Protein AF-A0A535HC06-F1 (afdb_monomer_lite)

Structure (mmCIF, N/CA/C/O backbone):
data_AF-A0A535HC06-F1
#
_entry.id   AF-A0A535HC06-F1
#
loop_
_atom_site.group_PDB
_atom_site.id
_atom_site.type_symbol
_atom_site.label_atom_id
_atom_site.label_alt_id
_atom_site.label_comp_id
_atom_site.label_asym_id
_atom_site.label_entity_id
_atom_site.label_seq_id
_atom_site.pdbx_PDB_ins_code
_atom_site.Cartn_x
_atom_site.Cartn_y
_atom_site.Cartn_z
_atom_site.occupancy
_atom_site.B_iso_or_equiv
_atom_site.auth_seq_id
_atom_site.auth_comp_id
_atom_site.auth_asym_id
_atom_site.auth_atom_id
_atom_site.pdbx_PDB_model_num
ATOM 1 N N . MET A 1 1 ? -21.329 11.471 12.292 1.00 72.12 1 MET A N 1
ATOM 2 C CA . MET A 1 1 ? -21.062 10.251 11.497 1.00 72.12 1 MET A CA 1
ATOM 3 C C . MET A 1 1 ? -19.552 10.076 11.406 1.00 72.12 1 MET A C 1
ATOM 5 O O . MET A 1 1 ? -18.894 11.104 11.275 1.00 72.12 1 MET A O 1
ATOM 9 N N . PRO A 1 2 ? -19.000 8.857 11.529 1.00 85.12 2 PRO A N 1
ATOM 10 C CA . PRO A 1 2 ? -17.554 8.637 11.442 1.00 85.12 2 PRO A CA 1
ATOM 11 C C . PRO A 1 2 ? -17.033 9.008 10.056 1.00 85.12 2 PRO A C 1
ATOM 13 O O . PRO A 1 2 ? -17.685 8.681 9.056 1.00 85.12 2 PRO A O 1
ATOM 16 N N . ARG A 1 3 ? -15.880 9.681 9.984 1.00 95.12 3 ARG A N 1
ATOM 17 C CA . ARG A 1 3 ? -15.252 9.975 8.690 1.00 95.12 3 ARG A CA 1
ATOM 18 C C . ARG A 1 3 ? -14.781 8.682 8.037 1.00 95.12 3 ARG A C 1
ATOM 20 O O . ARG A 1 3 ? -14.316 7.770 8.716 1.00 95.12 3 ARG A O 1
ATOM 27 N N . THR A 1 4 ? -14.942 8.612 6.721 1.00 96.25 4 THR A N 1
ATOM 28 C CA . THR A 1 4 ? -14.500 7.491 5.887 1.00 96.25 4 THR A CA 1
ATOM 29 C C . THR A 1 4 ? -13.722 8.061 4.707 1.00 96.25 4 THR A C 1
ATOM 31 O O . THR A 1 4 ? -14.131 9.079 4.145 1.00 96.25 4 THR A O 1
ATOM 34 N N . VAL A 1 5 ? -12.591 7.447 4.375 1.00 96.19 5 VAL A N 1
ATOM 35 C CA . VAL A 1 5 ? -11.719 7.829 3.261 1.00 96.19 5 VAL A CA 1
ATOM 36 C C . VAL A 1 5 ? -11.357 6.570 2.490 1.00 96.19 5 VAL A C 1
ATOM 38 O O . VAL A 1 5 ? -11.018 5.553 3.091 1.00 96.19 5 VAL A O 1
ATOM 41 N N . THR A 1 6 ? -11.385 6.659 1.165 1.00 97.06 6 THR A N 1
ATOM 42 C CA . THR A 1 6 ? -10.935 5.589 0.275 1.00 97.06 6 THR A CA 1
ATOM 43 C C . THR A 1 6 ? -9.723 6.071 -0.506 1.00 97.06 6 THR A C 1
ATOM 45 O O . THR A 1 6 ? -9.746 7.157 -1.090 1.00 97.06 6 THR A O 1
ATOM 48 N N . VAL A 1 7 ? -8.665 5.266 -0.525 1.00 96.75 7 VAL A N 1
ATOM 49 C CA . VAL A 1 7 ? -7.434 5.527 -1.275 1.00 96.75 7 VAL A CA 1
ATOM 50 C C . VAL A 1 7 ? -7.212 4.384 -2.254 1.00 96.75 7 VAL A C 1
ATOM 52 O O . VAL A 1 7 ? -7.407 3.220 -1.911 1.00 96.75 7 VAL A O 1
ATOM 55 N N . ARG A 1 8 ? -6.786 4.715 -3.474 1.00 97.88 8 ARG A N 1
ATOM 56 C CA . ARG A 1 8 ? -6.357 3.733 -4.470 1.00 97.88 8 ARG A CA 1
ATOM 57 C C . ARG A 1 8 ? -4.914 4.020 -4.862 1.00 97.88 8 ARG A C 1
ATOM 59 O O . ARG A 1 8 ? -4.616 5.131 -5.293 1.00 97.88 8 ARG A O 1
ATOM 66 N N . VAL A 1 9 ? -4.033 3.040 -4.683 1.00 97.62 9 VAL A N 1
ATOM 67 C CA . VAL A 1 9 ? -2.581 3.190 -4.861 1.00 97.62 9 VAL A CA 1
ATOM 68 C C . VAL A 1 9 ? -2.113 2.251 -5.973 1.00 97.62 9 VAL A C 1
ATOM 70 O O . VAL A 1 9 ? -2.410 1.058 -5.892 1.00 97.62 9 VAL A O 1
ATOM 73 N N . PRO A 1 10 ? -1.425 2.749 -7.017 1.00 98.38 10 PRO A N 1
ATOM 74 C CA . PRO A 1 10 ? -0.873 1.887 -8.052 1.00 98.38 10 PRO A CA 1
ATOM 75 C C . PRO A 1 10 ? 0.342 1.119 -7.527 1.00 9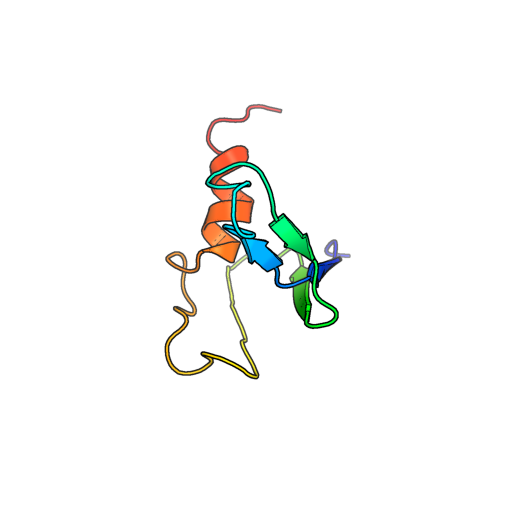8.38 10 PRO A C 1
ATOM 77 O O . PRO A 1 10 ? 1.155 1.655 -6.769 1.00 98.38 10 PRO A O 1
ATOM 80 N N . ALA A 1 11 ? 0.503 -0.115 -7.988 1.00 98.06 11 ALA A N 1
ATOM 81 C CA . ALA A 1 11 ? 1.774 -0.815 -7.934 1.00 98.06 11 ALA A CA 1
ATOM 82 C C . ALA A 1 11 ? 2.817 -0.058 -8.770 1.00 98.06 11 ALA A C 1
ATOM 84 O O . ALA A 1 11 ? 2.483 0.706 -9.681 1.00 98.06 11 ALA A O 1
ATOM 85 N N . SER A 1 12 ? 4.095 -0.284 -8.485 1.00 97.81 12 SER A N 1
ATOM 86 C CA . SER A 1 12 ? 5.186 0.311 -9.248 1.00 97.81 12 SER A CA 1
ATOM 87 C C . SER A 1 12 ? 6.297 -0.692 -9.532 1.00 97.81 12 SER A C 1
ATOM 89 O O . SER A 1 12 ? 6.463 -1.681 -8.821 1.00 97.81 12 SER A O 1
ATOM 91 N N . SER A 1 13 ? 7.062 -0.425 -10.589 1.00 97.19 13 SER A N 1
ATOM 92 C CA . SER A 1 13 ? 8.320 -1.112 -10.888 1.00 97.19 13 SER A CA 1
ATOM 93 C C . SER A 1 13 ? 9.461 -0.105 -10.855 1.00 97.19 13 SER A C 1
ATOM 95 O O . SER A 1 13 ? 9.374 0.938 -11.501 1.00 97.19 13 SER A O 1
ATOM 97 N N . ALA A 1 14 ? 10.530 -0.423 -10.128 1.00 96.75 14 ALA A N 1
ATOM 98 C CA . ALA A 1 14 ? 11.729 0.407 -9.999 1.00 96.75 14 ALA A CA 1
ATOM 99 C C . ALA A 1 14 ? 12.916 -0.168 -10.799 1.00 96.75 14 ALA A C 1
ATOM 101 O O . ALA A 1 14 ? 12.782 -1.205 -11.452 1.00 96.75 14 ALA A O 1
ATOM 102 N N . ASN A 1 15 ? 14.077 0.497 -10.729 1.00 93.44 15 ASN A N 1
ATOM 103 C CA . ASN A 1 15 ? 15.353 0.053 -11.313 1.00 93.44 15 ASN A CA 1
ATOM 104 C C . ASN A 1 15 ? 15.298 -0.163 -12.832 1.00 93.44 15 ASN A C 1
ATOM 106 O O . ASN A 1 15 ? 15.774 -1.165 -13.368 1.00 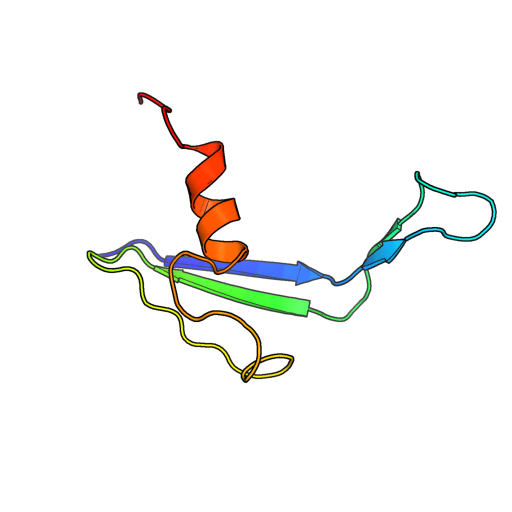93.44 15 ASN A O 1
ATOM 110 N N . LEU A 1 16 ? 14.705 0.803 -13.536 1.00 93.12 16 LEU A N 1
ATOM 111 C CA . LEU A 1 16 ? 14.498 0.751 -14.982 1.00 93.12 16 LEU A CA 1
ATOM 112 C C . LEU A 1 16 ? 15.816 0.988 -15.745 1.00 93.12 16 LEU A C 1
ATOM 114 O O . LEU A 1 16 ? 16.122 2.098 -16.186 1.00 93.12 16 LEU A O 1
ATOM 118 N N . GLY A 1 17 ? 16.606 -0.079 -15.889 1.00 93.81 17 GLY A N 1
ATOM 119 C CA . GLY A 1 17 ? 17.869 -0.085 -16.629 1.00 93.81 17 GLY A CA 1
ATOM 120 C C . GLY A 1 17 ? 18.916 0.848 -16.003 1.00 93.81 17 GLY A C 1
ATOM 121 O O . GLY A 1 17 ? 19.222 0.691 -14.823 1.00 93.81 17 GLY A O 1
ATOM 122 N N . PRO A 1 18 ? 19.478 1.822 -16.750 1.00 94.31 18 PRO A N 1
ATOM 123 C CA . PRO A 1 18 ? 20.473 2.751 -16.206 1.00 94.31 18 PRO A CA 1
ATOM 124 C C . PRO A 1 18 ? 19.904 3.702 -15.137 1.00 94.31 18 PRO A C 1
ATOM 126 O O . PRO A 1 18 ? 20.671 4.385 -14.468 1.00 94.31 18 PRO A O 1
ATOM 129 N N . GLY A 1 19 ? 18.580 3.749 -14.955 1.00 93.62 19 GLY A N 1
ATOM 130 C CA . GLY A 1 19 ? 17.902 4.561 -13.943 1.00 93.62 19 GLY A CA 1
ATOM 131 C C . GLY A 1 19 ? 17.866 3.950 -12.542 1.00 93.62 19 GLY A C 1
ATOM 132 O O . GLY A 1 19 ? 16.849 4.079 -11.857 1.00 93.62 19 GLY A O 1
ATOM 133 N N . PHE A 1 20 ? 18.926 3.248 -12.145 1.00 95.75 20 PHE A N 1
ATOM 134 C CA . PHE A 1 20 ? 19.046 2.620 -10.829 1.00 95.75 20 PHE A CA 1
ATOM 135 C C . PHE A 1 20 ? 18.810 3.641 -9.703 1.00 95.75 20 PHE A C 1
ATOM 137 O O . PHE A 1 20 ? 19.301 4.767 -9.787 1.00 95.75 20 PHE A O 1
ATOM 144 N N . ASP A 1 21 ? 18.026 3.262 -8.691 1.00 94.94 21 ASP A N 1
ATOM 145 C CA . ASP A 1 21 ? 17.661 4.084 -7.521 1.00 94.94 21 ASP A CA 1
ATOM 146 C C . ASP A 1 21 ? 16.970 5.439 -7.797 1.00 94.94 21 ASP A C 1
ATOM 148 O O . ASP A 1 21 ? 16.772 6.230 -6.874 1.00 94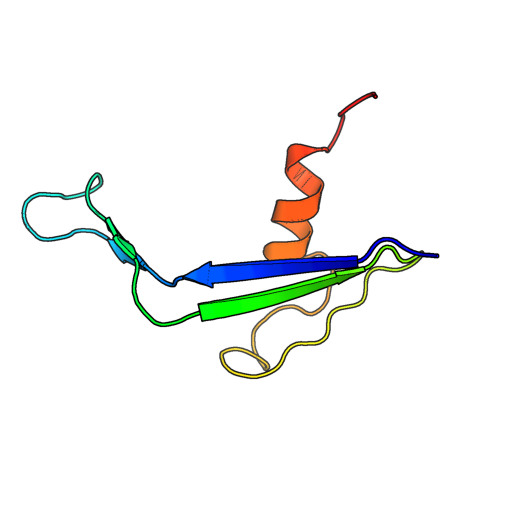.94 21 ASP A O 1
ATOM 152 N N . VAL A 1 22 ? 16.551 5.728 -9.036 1.00 96.00 22 VAL A N 1
ATOM 153 C CA . VAL A 1 22 ? 15.910 7.018 -9.375 1.00 96.00 22 VAL A CA 1
ATOM 154 C C . VAL A 1 22 ? 14.647 6.859 -10.218 1.00 96.00 22 VAL A C 1
ATOM 156 O O . VAL A 1 22 ? 13.701 7.629 -10.055 1.00 96.00 22 VAL A O 1
ATOM 159 N N . LEU A 1 23 ? 14.596 5.873 -11.118 1.00 97.06 23 LEU A N 1
ATOM 160 C CA . LEU A 1 23 ? 13.437 5.673 -11.986 1.00 97.06 23 LEU A CA 1
ATOM 161 C C . LEU A 1 23 ? 12.473 4.627 -11.425 1.00 97.06 23 LEU A C 1
ATOM 163 O O . LEU A 1 23 ? 12.865 3.504 -11.099 1.00 97.06 23 LEU A O 1
ATOM 167 N N . ALA A 1 24 ? 11.190 4.985 -11.419 1.00 97.12 24 ALA A N 1
ATOM 168 C CA . ALA A 1 24 ? 10.081 4.075 -11.180 1.00 97.12 24 ALA A CA 1
ATOM 169 C C . ALA A 1 24 ? 8.914 4.374 -12.133 1.00 97.12 24 ALA A C 1
ATOM 171 O O . ALA A 1 24 ? 8.716 5.514 -12.554 1.00 97.12 24 ALA A O 1
ATOM 172 N N . LEU A 1 25 ? 8.136 3.342 -12.454 1.00 97.94 25 LEU A N 1
ATOM 173 C CA . LEU A 1 25 ? 6.932 3.424 -13.279 1.00 97.94 25 LEU A CA 1
ATOM 174 C C . LEU A 1 25 ? 5.731 2.919 -12.482 1.00 97.94 25 LEU A C 1
ATOM 176 O O . LEU A 1 25 ? 5.781 1.819 -11.937 1.00 97.94 25 LEU A O 1
ATOM 180 N N . ALA A 1 26 ? 4.654 3.704 -12.443 1.00 98.38 26 ALA A N 1
ATOM 181 C CA . ALA A 1 26 ? 3.367 3.260 -11.921 1.00 98.38 26 ALA A CA 1
ATOM 182 C C . ALA A 1 26 ? 2.670 2.339 -12.934 1.00 98.38 26 ALA A C 1
ATOM 184 O O . ALA A 1 26 ? 2.669 2.617 -14.134 1.00 98.38 26 ALA A O 1
ATOM 185 N N . LEU A 1 27 ? 2.076 1.256 -12.444 1.00 98.25 27 LEU A N 1
ATOM 186 C CA . LEU A 1 27 ? 1.399 0.240 -13.246 1.00 98.25 27 LEU A CA 1
ATOM 187 C C . LEU A 1 27 ? -0.119 0.307 -13.036 1.00 98.25 27 LEU A C 1
ATOM 189 O O . LEU A 1 27 ? -0.593 0.740 -11.986 1.00 98.25 27 LEU A O 1
ATOM 193 N N . ASP A 1 28 ? -0.877 -0.174 -14.023 1.00 98.25 28 ASP A N 1
ATOM 194 C CA . ASP A 1 28 ? -2.345 -0.296 -13.979 1.00 98.25 28 ASP A CA 1
ATOM 195 C C . ASP A 1 28 ? -2.787 -1.520 -13.144 1.00 98.25 28 ASP A C 1
ATOM 197 O O . ASP A 1 28 ? -3.523 -2.395 -13.588 1.00 98.25 28 ASP A O 1
ATOM 201 N N . LEU A 1 29 ? -2.255 -1.616 -11.924 1.00 97.69 29 LEU A N 1
ATOM 202 C CA . LEU A 1 29 ? -2.531 -2.645 -10.921 1.00 97.69 29 LEU A CA 1
ATOM 203 C C . LEU A 1 29 ? -2.628 -1.938 -9.572 1.00 97.69 29 LEU A C 1
ATOM 205 O O . LEU A 1 29 ? -1.721 -1.188 -9.223 1.00 97.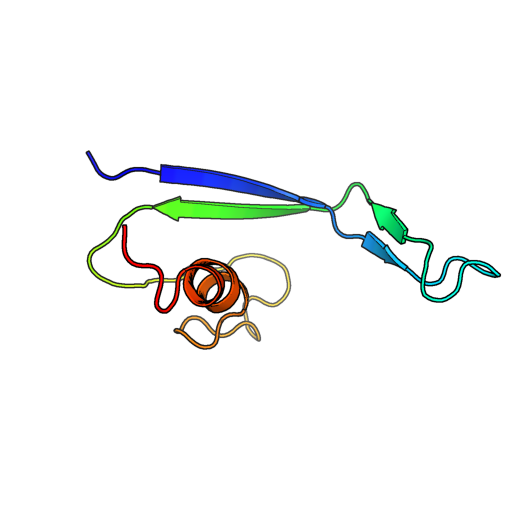69 29 LEU A O 1
ATOM 209 N N . TYR A 1 30 ? -3.705 -2.146 -8.815 1.00 98.06 30 TYR A N 1
ATOM 210 C CA . TYR A 1 30 ? -4.023 -1.281 -7.677 1.00 98.06 30 TYR A CA 1
ATOM 211 C C . TYR A 1 30 ? -4.291 -2.031 -6.381 1.00 98.06 30 TYR A C 1
ATOM 213 O O . TYR A 1 30 ? -4.955 -3.064 -6.374 1.00 98.06 30 TYR A O 1
ATOM 221 N N . LEU A 1 31 ? -3.885 -1.400 -5.279 1.00 97.62 31 LEU A N 1
ATOM 222 C CA . LEU A 1 31 ? -4.420 -1.650 -3.946 1.00 97.62 31 LEU A CA 1
ATOM 223 C C . LEU A 1 31 ? -5.495 -0.598 -3.636 1.00 97.62 31 LEU A C 1
ATOM 225 O O . LEU A 1 31 ? -5.236 0.605 -3.735 1.00 97.62 31 LEU A O 1
ATOM 229 N N . SER A 1 32 ? -6.685 -1.043 -3.238 1.00 97.75 32 SER A N 1
ATOM 230 C CA . SER A 1 32 ? -7.761 -0.179 -2.740 1.00 97.75 32 SER A CA 1
ATOM 231 C C . SER A 1 32 ? -7.873 -0.329 -1.229 1.00 97.75 32 SER A C 1
ATOM 233 O O . SER A 1 32 ? -7.980 -1.445 -0.730 1.00 97.75 32 SER A O 1
ATOM 235 N N . VAL A 1 33 ? -7.870 0.787 -0.504 1.00 97.00 33 VAL A N 1
ATOM 236 C CA . VAL A 1 33 ? -7.973 0.810 0.959 1.00 97.00 33 VAL A CA 1
ATOM 237 C C . VAL A 1 33 ? -9.111 1.734 1.356 1.00 97.00 33 VAL A C 1
ATOM 239 O O . VAL A 1 33 ? -9.091 2.920 1.030 1.00 97.00 33 VAL A O 1
ATOM 242 N N . GLU A 1 34 ? -10.086 1.204 2.086 1.00 97.06 34 GLU A N 1
ATOM 243 C CA . GLU A 1 34 ? -11.098 2.002 2.771 1.00 97.06 34 GLU A CA 1
ATOM 244 C C . GLU A 1 34 ? -10.760 2.078 4.260 1.00 97.06 34 GLU A C 1
ATOM 246 O O . GLU A 1 34 ? -10.541 1.062 4.918 1.00 97.06 34 GLU A O 1
ATOM 251 N N . ALA A 1 35 ? -10.707 3.294 4.795 1.00 95.19 35 ALA A N 1
ATOM 252 C CA . ALA A 1 35 ? -10.441 3.548 6.200 1.00 95.19 35 ALA A CA 1
ATOM 253 C C . ALA A 1 35 ? -11.574 4.373 6.807 1.00 95.19 35 ALA A C 1
ATOM 255 O O . ALA A 1 35 ? -11.979 5.404 6.266 1.00 95.19 35 ALA A O 1
ATOM 256 N N . ARG A 1 36 ? -12.053 3.942 7.974 1.00 95.06 36 ARG A N 1
ATOM 257 C CA . ARG A 1 36 ? -13.122 4.598 8.726 1.00 95.06 36 ARG A CA 1
ATOM 258 C C . ARG A 1 36 ? -12.693 4.838 10.166 1.00 95.06 36 ARG A C 1
ATOM 260 O O . ARG A 1 36 ? -12.116 3.958 10.801 1.00 95.06 36 ARG A O 1
ATOM 267 N N . GLU A 1 37 ? -13.022 6.012 10.698 1.00 93.38 37 GLU A N 1
ATOM 268 C CA . GLU A 1 37 ? -12.832 6.313 12.120 1.00 93.38 37 GLU A CA 1
ATOM 269 C C . GLU A 1 37 ? -13.583 5.292 12.993 1.00 93.38 37 GLU A C 1
ATOM 271 O O . GLU A 1 37 ? -14.792 5.087 12.847 1.00 93.38 37 GLU A O 1
ATOM 276 N N . SER A 1 38 ? -12.863 4.656 13.917 1.00 92.75 38 SER A N 1
ATOM 277 C CA . SER A 1 38 ? -13.389 3.621 14.810 1.00 92.75 38 SER A CA 1
ATOM 278 C C . SER A 1 38 ? -12.667 3.659 16.156 1.00 92.75 38 SER A C 1
ATOM 280 O O . SER A 1 38 ? -11.492 4.014 16.231 1.00 92.75 38 SER A O 1
ATOM 282 N N . GLY A 1 39 ? -13.358 3.256 17.227 1.00 91.62 39 GLY A N 1
ATOM 283 C CA . GLY A 1 39 ? -12.767 3.134 18.567 1.00 91.62 39 GLY A CA 1
ATOM 284 C C . GLY A 1 39 ? -11.793 1.959 18.709 1.00 91.62 39 GLY A C 1
ATOM 285 O O . GLY A 1 39 ? -11.046 1.892 19.683 1.00 91.62 39 GLY A O 1
ATOM 286 N N . LYS A 1 40 ? -11.781 1.033 17.744 1.00 91.06 40 LYS A N 1
ATOM 287 C CA . LYS A 1 40 ? -10.853 -0.100 17.690 1.00 91.06 40 LYS A CA 1
ATOM 288 C C . LYS A 1 40 ? -10.309 -0.256 16.274 1.00 91.06 40 LYS A C 1
ATOM 290 O O . LYS A 1 40 ? -11.058 -0.155 15.307 1.00 91.06 40 LYS A O 1
ATOM 295 N N . THR A 1 41 ? -9.017 -0.556 16.166 1.00 91.44 41 THR A N 1
ATOM 296 C CA . THR A 1 41 ? -8.398 -0.958 14.900 1.00 91.44 41 THR A CA 1
ATOM 297 C C . THR A 1 41 ? -8.830 -2.379 14.546 1.00 91.44 41 THR A C 1
ATOM 299 O O . THR A 1 41 ? -8.558 -3.318 15.296 1.00 91.44 41 THR A O 1
ATOM 302 N N . THR A 1 42 ? -9.495 -2.518 13.407 1.00 94.69 42 THR A N 1
ATOM 303 C CA . THR A 1 42 ? -9.857 -3.787 12.768 1.00 94.69 42 THR A CA 1
ATOM 304 C C . THR A 1 42 ? -9.405 -3.726 11.318 1.00 94.69 42 THR A C 1
ATOM 306 O O . THR A 1 42 ? -9.431 -2.651 10.718 1.00 94.69 42 THR A O 1
ATOM 309 N N . ILE A 1 43 ? -8.961 -4.856 10.778 1.00 96.12 43 ILE A N 1
ATOM 310 C CA . ILE A 1 43 ? -8.474 -4.962 9.404 1.00 96.12 43 ILE A CA 1
ATOM 311 C C . ILE A 1 43 ? -9.157 -6.168 8.777 1.00 96.12 43 ILE A C 1
ATOM 313 O O . ILE A 1 43 ? -9.128 -7.258 9.346 1.00 96.12 43 ILE A O 1
ATOM 317 N N . GLU A 1 44 ? -9.752 -5.950 7.614 1.00 95.62 44 GLU A N 1
ATOM 318 C CA . GLU A 1 44 ? -10.226 -6.996 6.716 1.00 95.62 44 GLU A CA 1
ATOM 319 C C . GLU A 1 44 ? -9.391 -6.897 5.442 1.00 95.62 44 GLU A C 1
ATOM 321 O O . GLU A 1 44 ? -9.048 -5.795 5.007 1.00 95.62 44 GLU A O 1
ATOM 326 N N . TRP A 1 45 ? -9.005 -8.041 4.885 1.00 96.69 45 TRP A N 1
ATOM 327 C CA . TRP A 1 45 ? -8.147 -8.107 3.709 1.00 96.69 45 TRP A CA 1
ATOM 328 C C . TRP A 1 45 ? -8.659 -9.184 2.764 1.00 96.69 45 TRP A C 1
ATOM 330 O O . TRP A 1 45 ? -8.958 -10.297 3.195 1.00 96.69 45 TRP A O 1
ATOM 340 N N . ASP A 1 46 ? -8.726 -8.845 1.484 1.00 96.12 46 ASP A N 1
ATOM 341 C CA . ASP A 1 46 ? -9.090 -9.744 0.395 1.00 96.12 46 ASP A CA 1
ATOM 342 C C . ASP A 1 46 ? -8.063 -9.612 -0.739 1.00 96.12 46 ASP A C 1
ATOM 344 O O . ASP A 1 46 ? -7.388 -8.586 -0.867 1.00 96.12 46 ASP A O 1
ATOM 348 N N . GLY A 1 47 ? -7.933 -10.662 -1.549 1.00 95.56 47 GLY A N 1
ATOM 349 C CA . GLY A 1 47 ? -6.997 -10.710 -2.666 1.00 95.56 47 GLY A CA 1
ATOM 350 C C . GLY A 1 47 ? -5.578 -11.115 -2.262 1.00 95.56 47 GLY A C 1
ATOM 351 O O . GLY A 1 47 ? -5.369 -11.976 -1.405 1.00 95.56 47 GLY A O 1
ATOM 352 N N . GLU A 1 48 ? -4.593 -10.522 -2.934 1.00 94.81 48 GLU A N 1
ATOM 353 C CA . GLU A 1 48 ? -3.187 -10.919 -2.827 1.00 94.81 48 GLU A CA 1
ATOM 354 C C . GLU A 1 48 ? -2.661 -10.781 -1.389 1.00 94.81 48 GLU A C 1
ATOM 356 O O . GLU A 1 48 ? -2.849 -9.750 -0.740 1.00 94.81 48 GLU A O 1
ATOM 361 N N . GLY A 1 49 ? -2.003 -11.827 -0.879 1.00 91.81 49 GLY A N 1
ATOM 362 C CA . GLY A 1 49 ? -1.406 -11.831 0.459 1.00 91.81 49 GLY A CA 1
ATOM 363 C C . GLY A 1 49 ? -2.385 -11.974 1.634 1.00 91.81 49 GLY A C 1
ATOM 364 O O . GLY A 1 49 ? -1.952 -11.852 2.778 1.00 91.81 49 GLY A O 1
ATOM 365 N N . ALA A 1 50 ? -3.674 -12.268 1.415 1.00 92.00 50 ALA A N 1
ATOM 366 C CA . ALA A 1 50 ? -4.677 -12.361 2.492 1.00 92.00 50 ALA A CA 1
ATOM 367 C C . ALA A 1 50 ? -4.324 -13.342 3.635 1.00 92.00 50 ALA A C 1
ATOM 369 O O . ALA A 1 50 ? -4.775 -13.162 4.764 1.00 92.00 50 ALA A O 1
ATOM 370 N N . GLY A 1 51 ? -3.505 -14.365 3.366 1.00 93.12 51 GLY A N 1
ATOM 371 C CA . GLY A 1 51 ? -3.011 -15.311 4.379 1.00 93.12 51 GLY A CA 1
ATOM 372 C C . GLY A 1 51 ? -1.695 -14.912 5.059 1.00 93.12 51 GLY A C 1
ATOM 373 O O . GLY A 1 51 ? -1.276 -15.566 6.011 1.00 93.12 51 GLY A O 1
ATOM 374 N N . GLU A 1 52 ? -1.037 -13.862 4.575 1.00 94.81 52 GLU A N 1
ATOM 375 C CA . GLU A 1 52 ? 0.324 -13.475 4.968 1.00 94.81 52 GLU A CA 1
ATOM 376 C C . GLU A 1 52 ? 0.363 -12.092 5.623 1.00 94.81 52 GLU A C 1
ATOM 378 O O . GLU A 1 52 ? 1.178 -11.834 6.513 1.00 94.81 52 GLU A O 1
ATOM 383 N N . VAL A 1 53 ? -0.537 -11.197 5.208 1.00 95.50 53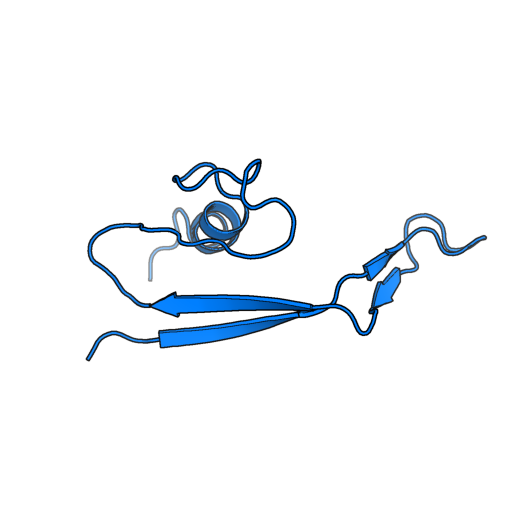 VAL A N 1
ATOM 384 C CA . VAL A 1 53 ? -0.618 -9.829 5.714 1.00 95.50 53 VAL A CA 1
ATOM 385 C C . VAL A 1 53 ? -1.120 -9.836 7.165 1.00 95.50 53 VAL A C 1
ATOM 387 O O . VAL A 1 53 ? -2.216 -10.328 7.441 1.00 95.50 53 VAL A O 1
ATOM 390 N N . PRO A 1 54 ? -0.375 -9.249 8.123 1.00 96.50 54 PRO A N 1
ATOM 391 C CA . PRO A 1 54 ? -0.847 -9.133 9.497 1.00 96.50 54 PRO A CA 1
ATOM 392 C C . PRO A 1 54 ? -2.143 -8.317 9.572 1.00 96.50 54 PRO A C 1
ATOM 394 O O . PRO A 1 54 ? -2.202 -7.199 9.065 1.00 96.50 54 PRO A O 1
ATOM 397 N N . LEU A 1 55 ? -3.159 -8.833 10.266 1.00 96.25 55 LEU A N 1
ATOM 398 C CA . LEU A 1 55 ? -4.445 -8.149 10.492 1.00 96.25 55 LEU A CA 1
ATOM 399 C C . LEU A 1 55 ? -4.503 -7.433 11.853 1.00 96.25 55 LEU A C 1
ATOM 401 O O . LEU A 1 55 ? -5.562 -7.234 12.447 1.00 96.25 55 LEU A O 1
ATOM 405 N N . ASP A 1 56 ? -3.334 -7.054 12.363 1.00 93.94 56 ASP A N 1
ATOM 406 C CA . ASP A 1 56 ? -3.150 -6.345 13.623 1.00 93.94 56 ASP A CA 1
ATOM 407 C C . ASP A 1 56 ? -2.297 -5.080 13.419 1.00 93.94 56 ASP A C 1
ATOM 409 O O . ASP A 1 56 ? -2.034 -4.648 12.297 1.00 93.94 56 ASP A O 1
ATOM 413 N N . ARG A 1 57 ? -1.851 -4.449 14.512 1.00 92.81 57 ARG A N 1
ATOM 414 C CA . ARG A 1 57 ? -1.086 -3.190 14.457 1.00 92.81 57 ARG A CA 1
ATOM 415 C C . ARG A 1 57 ? 0.275 -3.305 13.759 1.00 92.81 57 ARG A C 1
ATOM 417 O O . ARG A 1 57 ? 0.882 -2.275 13.485 1.00 92.81 57 ARG A O 1
ATOM 424 N N . ARG A 1 58 ? 0.764 -4.517 13.469 1.00 93.75 58 ARG A N 1
ATOM 425 C CA . ARG A 1 58 ? 1.989 -4.738 12.684 1.00 93.75 58 ARG A CA 1
ATOM 426 C C . ARG A 1 58 ? 1.773 -4.503 11.189 1.00 93.75 58 ARG A C 1
ATOM 428 O O . ARG A 1 58 ? 2.759 -4.390 10.465 1.00 93.75 58 ARG A O 1
ATOM 435 N N . ASN A 1 59 ? 0.520 -4.426 10.729 1.00 96.06 59 ASN A N 1
ATOM 436 C CA . ASN A 1 59 ? 0.188 -4.127 9.341 1.00 96.06 59 ASN A CA 1
ATOM 437 C C . ASN A 1 59 ? 0.847 -2.811 8.891 1.00 96.06 59 ASN A C 1
ATOM 439 O O . ASN A 1 59 ? 0.701 -1.778 9.551 1.00 96.06 59 ASN A O 1
ATOM 443 N N . LEU A 1 60 ? 1.547 -2.840 7.754 1.00 95.38 60 LEU A N 1
ATOM 444 C CA . LEU A 1 60 ? 2.272 -1.677 7.240 1.00 95.38 60 LEU A CA 1
ATOM 445 C C . LEU A 1 60 ? 1.354 -0.489 6.931 1.00 95.38 60 LEU A C 1
ATOM 447 O O . LEU A 1 60 ? 1.770 0.643 7.149 1.00 95.38 60 LEU A O 1
ATOM 451 N N . LEU A 1 61 ? 0.108 -0.719 6.502 1.00 94.62 61 LEU A N 1
ATOM 452 C CA . LEU A 1 61 ? -0.856 0.363 6.276 1.00 94.62 61 LEU A CA 1
ATOM 453 C C . LEU A 1 61 ? -1.236 1.055 7.586 1.00 94.62 61 LEU A C 1
ATOM 455 O O . LEU A 1 61 ? -1.317 2.279 7.630 1.00 94.62 61 LEU A O 1
ATOM 459 N N . VAL A 1 62 ? -1.431 0.290 8.667 1.00 93.75 62 VAL A N 1
ATOM 460 C CA . VAL A 1 62 ? -1.740 0.861 9.989 1.00 93.75 62 VAL A CA 1
ATOM 461 C C . VAL A 1 62 ? -0.569 1.686 10.500 1.00 93.75 62 VAL A C 1
ATOM 463 O O . VAL A 1 62 ? -0.772 2.803 10.971 1.00 93.75 62 VAL A O 1
ATOM 466 N N . ARG A 1 63 ? 0.650 1.156 10.375 1.00 94.25 63 ARG A N 1
ATOM 467 C CA . ARG A 1 63 ? 1.872 1.863 10.763 1.00 94.25 63 ARG A CA 1
ATOM 468 C C . ARG A 1 63 ? 2.053 3.143 9.951 1.00 94.25 63 ARG A C 1
ATOM 470 O O . ARG A 1 63 ? 2.153 4.211 10.540 1.00 94.25 63 ARG A O 1
ATOM 477 N N . ALA A 1 64 ? 1.971 3.067 8.623 1.00 93.75 64 ALA A N 1
ATOM 478 C CA . ALA A 1 64 ? 2.090 4.227 7.740 1.00 93.75 64 ALA A CA 1
ATOM 479 C C . ALA A 1 64 ? 1.006 5.291 7.991 1.00 93.75 64 ALA A C 1
ATOM 481 O O . ALA A 1 64 ? 1.263 6.479 7.822 1.00 93.75 64 ALA A O 1
ATOM 482 N N . ALA A 1 65 ? -0.193 4.887 8.420 1.00 90.06 65 ALA A N 1
ATOM 483 C CA . ALA A 1 65 ? -1.272 5.810 8.765 1.00 90.06 65 ALA A CA 1
ATOM 484 C C . ALA A 1 65 ? -1.117 6.465 10.150 1.00 90.06 65 ALA A C 1
ATOM 486 O O . ALA A 1 65 ? -1.807 7.445 10.419 1.00 90.06 65 ALA A O 1
ATOM 487 N N . GLN A 1 66 ? -0.275 5.926 11.040 1.00 88.81 66 GLN A N 1
ATOM 488 C CA . GLN A 1 66 ? -0.132 6.390 12.427 1.00 88.81 66 GLN A CA 1
ATOM 489 C C . GLN A 1 66 ? 1.225 7.042 12.699 1.00 88.81 66 GLN A C 1
ATOM 491 O O . GLN A 1 66 ? 1.262 8.121 13.281 1.00 88.81 66 GLN A O 1
ATOM 496 N N . GLU A 1 67 ? 2.320 6.411 12.271 1.00 91.81 67 GLU A N 1
ATOM 497 C CA . GLU A 1 67 ? 3.697 6.829 12.566 1.00 91.81 67 GLU A CA 1
ATOM 498 C C . GLU A 1 67 ? 4.001 8.285 12.169 1.00 91.81 67 GLU A C 1
ATOM 500 O O . GLU A 1 67 ? 4.588 8.988 12.988 1.00 91.81 67 GLU A O 1
ATOM 505 N N . PRO A 1 68 ? 3.566 8.810 11.002 1.00 91.19 68 PRO A N 1
ATOM 506 C CA . PRO A 1 68 ? 3.814 10.212 10.644 1.00 91.19 68 PRO A CA 1
ATOM 507 C C . PRO A 1 68 ? 3.161 11.234 11.583 1.00 91.19 68 PRO A C 1
ATOM 509 O O . PRO A 1 68 ? 3.519 12.409 11.557 1.00 91.19 68 PRO A O 1
ATOM 512 N N . PHE A 1 69 ? 2.179 10.801 12.374 1.00 87.06 69 PHE A N 1
ATOM 513 C CA . PHE A 1 69 ? 1.435 11.640 13.307 1.00 87.06 69 PHE A CA 1
ATOM 514 C C . PHE A 1 69 ? 1.786 11.346 14.769 1.00 87.06 69 PHE A C 1
ATOM 516 O O . PHE A 1 69 ? 1.212 11.968 15.667 1.00 87.06 69 PHE A O 1
ATOM 523 N N . ASP A 1 70 ? 2.702 10.409 15.028 1.00 88.06 70 ASP A N 1
ATOM 524 C CA . ASP A 1 70 ? 3.156 10.124 16.384 1.00 88.06 70 ASP A CA 1
ATOM 525 C C . ASP A 1 70 ? 3.911 11.334 16.954 1.00 88.06 70 ASP A C 1
ATOM 527 O O . ASP A 1 70 ? 4.750 11.946 16.293 1.00 88.06 70 ASP A O 1
ATOM 531 N N . GLY A 1 71 ? 3.554 11.740 18.172 1.00 81.81 71 GLY A N 1
ATOM 532 C CA . GLY A 1 71 ? 4.056 12.971 18.789 1.00 81.81 71 GLY A CA 1
ATOM 533 C C . GLY A 1 71 ? 3.559 14.278 18.151 1.00 81.81 71 GLY A C 1
ATOM 534 O O . GLY A 1 71 ? 3.991 15.354 18.571 1.00 81.81 71 GLY A O 1
ATOM 535 N N . TRP A 1 72 ? 2.641 14.229 17.178 1.00 79.00 72 TRP A N 1
ATOM 536 C CA . TRP A 1 72 ? 2.090 15.435 16.559 1.00 79.00 72 TRP A CA 1
ATOM 537 C C . TRP A 1 72 ? 1.026 16.069 17.465 1.00 79.00 72 TRP A C 1
ATOM 539 O O . TRP A 1 72 ? -0.129 15.641 17.523 1.00 79.00 72 TRP A O 1
ATOM 549 N N . SER A 1 73 ? 1.421 17.101 18.210 1.00 63.78 73 SER A N 1
ATOM 550 C CA . SER A 1 73 ? 0.500 17.981 18.929 1.00 63.78 73 SER A CA 1
ATOM 551 C C . SER A 1 73 ? -0.230 18.878 17.928 1.00 63.78 73 SER A C 1
ATOM 553 O O . SER A 1 73 ? 0.420 19.653 17.224 1.00 63.78 73 SER A O 1
ATOM 555 N N . ARG A 1 74 ? -1.560 18.760 17.855 1.00 59.34 74 ARG A N 1
ATOM 556 C CA . ARG A 1 74 ? -2.405 19.750 17.170 1.00 59.34 74 ARG A CA 1
ATOM 557 C C . ARG A 1 74 ? -2.282 21.128 17.804 1.00 59.34 74 ARG A C 1
ATOM 559 O O . ARG A 1 74 ? -2.197 21.181 19.051 1.00 59.34 74 ARG A O 1
#

pLDDT: mean 93.23, std 6.9, range [59.34, 98.38]

Radius of gyration: 15.74 Å; chains: 1; bounding box: 42×35×36 Å

Sequence (74 aa):
MPRTVTVRVPASSANLGPGFDVLALALDLYLSVEARESGKTTIEWDGEGAGEVPLDRRNLLVRAAQEPFDGWSR

Secondary structure (DSSP, 8-state):
---EEEEEEEEEEE--TT-TTT-EEEEEEEEEEEEE--SS------STTTTTS-SSTT-HHHHHHHGGGTT---

Foldseek 3Di:
DWDKDKDKAFDKDDDPDV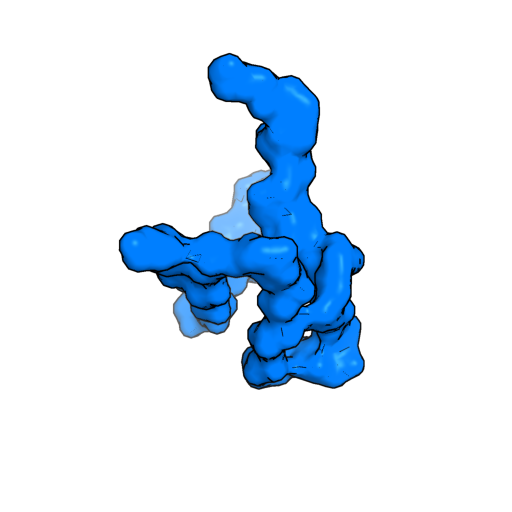CHPHDMDGDPHIDIDMDTDDPDQFDDDDDDCNVPADRDCVGPVNCVVPVVCVVPDD